Protein AF-A0A9D4QJP9-F1 (afdb_monomer_lite)

Foldseek 3Di:
DDDDDDDDPDDDDDDDDDDDDPDPDDDDDPPDPDDDDPPVPPDPPDPPPDDPVRVVVVVVVVVVVVVVVVVVVVVVVLQVQAAPPPSPDGFDDADPPVRDGHHDPVD

Structure (mmCIF, N/CA/C/O backbone):
data_AF-A0A9D4QJP9-F1
#
_entry.id   AF-A0A9D4QJP9-F1
#
loop_
_atom_site.group_PDB
_atom_site.id
_atom_site.type_symbol
_atom_site.label_atom_id
_atom_site.label_alt_id
_atom_site.label_comp_id
_atom_site.label_asym_id
_atom_site.label_entity_id
_atom_site.label_seq_id
_atom_site.pdbx_PDB_ins_code
_atom_site.Cartn_x
_atom_site.Cartn_y
_atom_site.Cartn_z
_atom_site.occupancy
_atom_site.B_iso_or_equiv
_atom_site.auth_seq_id
_atom_site.auth_comp_id
_atom_site.auth_asym_id
_atom_site.auth_atom_id
_atom_site.pdbx_PDB_model_num
ATOM 1 N N . MET A 1 1 ? -17.434 -1.329 -25.367 1.00 39.31 1 MET A N 1
ATOM 2 C CA . MET A 1 1 ? -18.418 -0.432 -24.724 1.00 39.31 1 MET A CA 1
ATOM 3 C C . MET A 1 1 ? -18.840 -1.068 -23.408 1.00 39.31 1 MET A C 1
ATOM 5 O O . MET A 1 1 ? -19.593 -2.028 -23.434 1.00 39.31 1 MET A O 1
ATOM 9 N N . VAL A 1 2 ? -18.287 -0.616 -22.281 1.00 38.62 2 VAL A N 1
ATOM 10 C CA . VAL A 1 2 ? -18.610 -1.145 -20.944 1.00 38.62 2 VAL A CA 1
ATOM 11 C C . VAL A 1 2 ? -19.447 -0.086 -20.236 1.00 38.62 2 VAL A C 1
ATOM 13 O O . VAL A 1 2 ? -19.015 1.061 -20.145 1.00 38.62 2 VAL A O 1
ATOM 16 N N . LYS A 1 3 ? -20.663 -0.437 -19.808 1.00 38.88 3 LYS A N 1
ATOM 17 C CA . LYS A 1 3 ? -21.517 0.467 -19.026 1.00 38.88 3 LYS A CA 1
ATOM 18 C C . LYS A 1 3 ? -21.070 0.447 -17.555 1.00 38.88 3 LYS A C 1
ATOM 20 O O . LYS A 1 3 ? -20.768 -0.637 -17.055 1.00 38.88 3 LYS A O 1
ATOM 25 N N . PRO A 1 4 ? -21.020 1.602 -16.871 1.00 40.03 4 PRO A N 1
ATOM 26 C CA . PRO A 1 4 ? -20.642 1.670 -15.465 1.00 40.03 4 PRO A CA 1
ATOM 27 C C . PRO A 1 4 ? -21.737 1.111 -14.544 1.00 40.03 4 PRO A C 1
ATOM 29 O O . PRO A 1 4 ? -22.929 1.227 -14.825 1.00 40.03 4 PRO A O 1
ATOM 32 N N . ILE A 1 5 ? -21.291 0.505 -13.444 1.00 42.97 5 ILE A N 1
ATOM 33 C CA . ILE A 1 5 ? -22.105 -0.030 -12.346 1.00 42.97 5 ILE A CA 1
ATOM 34 C C . ILE A 1 5 ? -22.524 1.149 -11.444 1.00 42.97 5 ILE A C 1
ATOM 36 O O . ILE A 1 5 ? -21.666 1.984 -11.143 1.00 42.97 5 ILE A O 1
ATOM 40 N N . PRO A 1 6 ? -23.800 1.261 -11.030 1.00 41.88 6 PRO A N 1
ATOM 41 C CA . PRO A 1 6 ? -24.259 2.366 -10.191 1.00 41.88 6 PRO A CA 1
ATOM 42 C C . PRO A 1 6 ? -23.767 2.243 -8.730 1.00 41.88 6 PRO A C 1
ATOM 44 O O . PRO A 1 6 ? -23.452 1.139 -8.278 1.00 41.88 6 PRO A O 1
ATOM 47 N N . PRO A 1 7 ? -23.678 3.370 -7.995 1.00 39.28 7 PRO A N 1
ATOM 48 C CA . PRO A 1 7 ? -23.197 3.417 -6.614 1.00 39.28 7 PRO A CA 1
ATOM 49 C C . PRO A 1 7 ? -24.171 2.773 -5.613 1.00 39.28 7 PRO A C 1
ATOM 51 O O . PRO A 1 7 ? -25.382 2.752 -5.805 1.00 39.28 7 PRO A O 1
ATOM 54 N N . SER A 1 8 ? -23.604 2.253 -4.526 1.00 50.81 8 SER A N 1
ATOM 55 C CA . SER A 1 8 ? -24.179 1.332 -3.534 1.00 50.81 8 SER A CA 1
ATOM 56 C C . SER A 1 8 ? -25.181 1.924 -2.523 1.00 50.81 8 SER A C 1
ATOM 58 O O . SER A 1 8 ? -25.313 1.378 -1.431 1.00 50.81 8 SER A O 1
ATOM 60 N N . ASP A 1 9 ? -25.897 2.997 -2.863 1.00 41.38 9 ASP A N 1
ATOM 61 C CA . ASP A 1 9 ? -26.716 3.748 -1.891 1.00 41.38 9 ASP A CA 1
ATOM 62 C C . ASP A 1 9 ? -28.233 3.472 -1.957 1.00 41.38 9 ASP A C 1
ATOM 64 O O . ASP A 1 9 ? -29.017 4.159 -1.309 1.00 41.38 9 ASP A O 1
ATOM 68 N N . GLU A 1 10 ? -28.674 2.421 -2.652 1.00 46.97 10 GLU A N 1
ATOM 69 C CA . GLU A 1 10 ? -30.081 1.994 -2.653 1.00 46.97 10 GLU A CA 1
ATOM 70 C C . GLU A 1 10 ? -30.248 0.598 -2.042 1.00 46.97 10 GLU A C 1
ATOM 72 O O . GLU A 1 10 ? -30.422 -0.404 -2.733 1.00 46.97 10 GLU A O 1
ATOM 77 N N . LEU A 1 11 ? -30.227 0.525 -0.710 1.00 40.84 11 LEU A N 1
ATOM 78 C CA . LEU A 1 11 ? -30.895 -0.559 0.008 1.00 40.84 11 LEU A CA 1
ATOM 79 C C . LEU A 1 11 ? -32.161 0.011 0.641 1.00 40.84 11 LEU A C 1
ATOM 81 O O . LEU A 1 11 ? -32.149 0.593 1.724 1.00 40.84 11 LEU A O 1
ATOM 85 N N . LEU A 1 12 ? -33.250 -0.141 -0.112 1.00 34.97 12 LEU A N 1
ATOM 86 C CA . LEU A 1 12 ? -34.621 0.074 0.322 1.00 34.97 12 LEU A CA 1
ATOM 87 C C . LEU A 1 12 ? -34.881 -0.705 1.616 1.00 34.97 12 LEU A C 1
ATOM 89 O O . LEU A 1 12 ? -34.744 -1.928 1.669 1.00 34.97 12 LEU A O 1
ATOM 93 N N . PHE A 1 13 ? -35.272 0.032 2.652 1.00 35.66 13 PHE A N 1
ATOM 94 C CA . PHE A 1 13 ? -35.927 -0.511 3.831 1.00 35.66 13 PHE A CA 1
ATOM 95 C C . PHE A 1 13 ? -37.190 -1.256 3.389 1.00 35.66 13 PHE A C 1
ATOM 97 O O . PHE A 1 13 ? -38.103 -0.647 2.836 1.00 35.66 13 PHE A O 1
ATOM 104 N N . THR A 1 14 ? -37.268 -2.551 3.672 1.00 34.88 14 THR A N 1
ATOM 105 C CA . THR A 1 14 ? -38.556 -3.238 3.789 1.00 34.88 14 THR A CA 1
ATOM 106 C C . THR A 1 14 ? -38.747 -3.607 5.250 1.00 34.88 14 THR A C 1
ATOM 108 O O . THR A 1 14 ? -38.020 -4.442 5.795 1.00 34.88 14 THR A O 1
ATOM 111 N N . GLU A 1 15 ? -39.683 -2.909 5.886 1.00 44.09 15 GLU A N 1
ATOM 112 C CA . GLU A 1 15 ? -40.267 -3.279 7.169 1.00 44.09 15 GLU A CA 1
ATOM 113 C C . GLU A 1 15 ? -41.023 -4.617 7.061 1.00 44.09 15 GLU A C 1
ATOM 115 O O . GLU A 1 15 ? -41.355 -5.070 5.968 1.00 44.09 15 GLU A O 1
ATOM 120 N N . GLU A 1 16 ? -41.317 -5.187 8.234 1.00 39.12 16 GLU A N 1
ATOM 121 C CA . GLU A 1 16 ? -42.157 -6.366 8.498 1.00 39.12 16 GLU A CA 1
ATOM 122 C C . GLU A 1 16 ? -41.478 -7.739 8.350 1.00 39.12 16 GLU A C 1
ATOM 124 O O . GLU A 1 16 ? -41.310 -8.255 7.256 1.00 39.12 16 GLU A O 1
ATOM 129 N N . VAL A 1 17 ? -41.150 -8.379 9.486 1.00 36.03 17 VAL A N 1
ATOM 130 C CA . VAL A 1 17 ? -42.015 -9.425 10.073 1.00 36.03 17 VAL A CA 1
ATOM 131 C C . VAL A 1 17 ? -41.791 -9.475 11.593 1.00 36.03 17 VAL A C 1
ATOM 133 O O . VAL A 1 17 ? -40.698 -9.769 12.079 1.00 36.03 17 VAL A O 1
ATOM 136 N N . VAL A 1 18 ? -42.846 -9.199 12.359 1.00 43.22 18 VAL A N 1
ATOM 137 C CA . VAL A 1 18 ? -42.912 -9.438 13.807 1.00 43.22 18 VAL A CA 1
ATOM 138 C C . VAL A 1 18 ? -43.065 -10.944 14.035 1.00 43.22 18 VAL A C 1
ATOM 140 O O . VAL A 1 18 ? -44.124 -11.510 13.781 1.00 43.22 18 VAL A O 1
ATOM 143 N N . GLY A 1 19 ? -42.006 -11.603 14.507 1.00 32.12 19 GLY A N 1
ATOM 144 C CA . GLY A 1 19 ? -42.023 -13.013 14.904 1.00 32.12 19 GLY A CA 1
ATOM 145 C C . GLY A 1 19 ? -41.849 -13.165 16.413 1.00 32.12 19 GLY A C 1
ATOM 146 O O . GLY A 1 19 ? -40.758 -12.971 16.942 1.00 32.12 19 GLY A O 1
ATOM 147 N N . TYR A 1 20 ? -42.925 -13.517 17.112 1.00 35.66 20 TYR A N 1
ATOM 148 C CA . TYR A 1 20 ? -42.922 -13.894 18.526 1.00 35.66 20 TYR A CA 1
ATOM 149 C C . TYR A 1 20 ? -42.223 -15.257 18.698 1.00 35.66 20 TYR A C 1
ATOM 151 O O . TYR A 1 20 ? -42.681 -16.248 18.134 1.00 35.66 20 TYR A O 1
ATOM 159 N N . ILE A 1 21 ? -41.131 -15.334 19.472 1.00 45.75 21 ILE A N 1
ATOM 160 C CA . ILE A 1 21 ? -40.461 -16.607 19.805 1.00 45.75 21 ILE A CA 1
ATOM 161 C C . ILE A 1 21 ? -40.628 -16.880 21.308 1.00 45.75 21 ILE A C 1
ATOM 163 O O . ILE A 1 21 ? -39.960 -16.232 22.119 1.00 45.75 21 ILE A O 1
ATOM 167 N N . PRO A 1 22 ? -41.486 -17.831 21.718 1.00 38.97 22 PRO A N 1
ATOM 168 C CA . PRO A 1 22 ? -41.531 -18.288 23.094 1.00 38.97 22 PRO A CA 1
ATOM 169 C C . PRO A 1 22 ? -40.411 -19.310 23.342 1.00 38.97 22 PRO A C 1
ATOM 171 O O . PRO A 1 22 ? -40.121 -20.150 22.492 1.00 38.97 22 PRO A O 1
ATOM 174 N N . ASN A 1 23 ? -39.856 -19.275 24.557 1.00 40.47 23 ASN A N 1
ATOM 175 C CA . ASN A 1 23 ? -38.843 -20.177 25.131 1.00 40.47 23 ASN A CA 1
ATOM 176 C C . ASN A 1 23 ? -37.369 -19.820 24.864 1.00 40.47 23 ASN A C 1
ATOM 178 O O . ASN A 1 23 ? -36.710 -20.333 23.963 1.00 40.47 23 ASN A O 1
ATOM 182 N N . LEU A 1 24 ? -36.813 -19.018 25.779 1.00 50.88 24 LEU A N 1
ATOM 183 C CA . LEU A 1 24 ? -35.375 -18.881 26.013 1.00 50.88 24 LEU A CA 1
ATOM 184 C C . LEU A 1 24 ? -34.784 -20.212 26.514 1.00 50.88 24 LEU A C 1
ATOM 186 O O . LEU A 1 24 ? -34.631 -20.435 27.716 1.00 50.88 24 LEU A O 1
ATOM 190 N N . GLN A 1 25 ? -34.400 -21.093 25.595 1.00 45.50 25 GLN A N 1
ATOM 191 C CA . GLN A 1 25 ? -33.353 -22.070 25.879 1.00 45.50 25 GLN A CA 1
ATOM 192 C C . GLN A 1 25 ? -31.999 -21.377 25.705 1.00 45.50 25 GLN A C 1
ATOM 194 O O . GLN A 1 25 ? -31.746 -20.712 24.704 1.00 45.50 25 GLN A O 1
ATOM 199 N N . ARG A 1 26 ? -31.158 -21.486 26.740 1.00 46.72 26 ARG A N 1
ATOM 200 C CA . ARG A 1 26 ? -29.841 -20.838 26.864 1.00 46.72 26 ARG A CA 1
ATOM 201 C C . ARG A 1 26 ? -29.065 -20.895 25.535 1.00 46.72 26 ARG A C 1
ATOM 203 O O . ARG A 1 26 ? -28.991 -21.978 24.951 1.00 46.72 26 ARG A O 1
ATOM 210 N N . PRO A 1 27 ? -28.441 -19.796 25.075 1.00 39.16 27 PRO A N 1
ATOM 211 C CA . PRO A 1 27 ? -27.684 -19.823 23.832 1.00 39.16 27 PRO A CA 1
ATOM 212 C C . PRO A 1 27 ? -26.520 -20.813 23.958 1.00 39.16 27 PRO A C 1
ATOM 214 O O . PRO A 1 27 ? -25.644 -20.662 24.813 1.00 39.16 27 PRO A O 1
ATOM 217 N N . ARG A 1 28 ? -26.508 -21.845 23.105 1.00 43.47 28 ARG A N 1
ATOM 218 C CA . ARG A 1 28 ? -25.300 -22.645 22.881 1.00 43.47 28 ARG A CA 1
ATOM 219 C C . ARG A 1 28 ? -24.289 -21.732 22.199 1.00 43.47 28 ARG A C 1
ATOM 221 O O . ARG A 1 28 ? -24.585 -21.158 21.155 1.00 43.47 28 ARG A O 1
ATOM 228 N N . MET A 1 29 ? -23.122 -21.571 22.818 1.00 34.28 29 MET A N 1
ATOM 229 C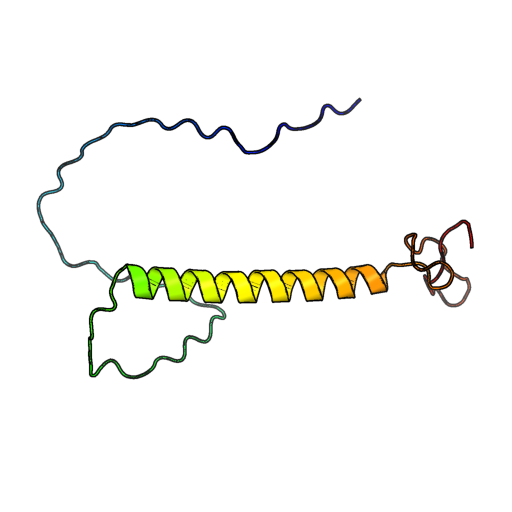 CA . MET A 1 29 ? -22.065 -20.721 22.279 1.00 34.28 29 MET A CA 1
ATOM 230 C C . MET A 1 29 ? -21.659 -21.183 20.873 1.00 34.28 29 MET A C 1
ATOM 232 O O . MET A 1 29 ? -21.472 -22.389 20.670 1.00 34.28 29 MET A O 1
ATOM 236 N N . PRO A 1 30 ? -21.475 -20.262 19.912 1.00 39.47 30 PRO A N 1
ATOM 237 C CA . PRO A 1 30 ? -20.848 -20.601 18.647 1.00 39.47 30 PRO A CA 1
ATOM 238 C C . PRO A 1 30 ? -19.425 -21.094 18.921 1.00 39.47 30 PRO A C 1
ATOM 240 O O . PRO A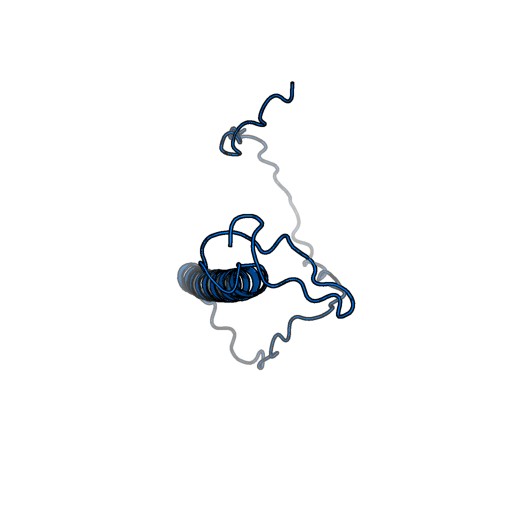 1 30 ? -18.621 -20.385 19.528 1.00 39.47 30 PRO A O 1
ATOM 243 N N . ARG A 1 31 ? -19.095 -22.307 18.465 1.00 39.22 31 ARG A N 1
ATOM 244 C CA . ARG A 1 31 ? -17.699 -22.746 18.358 1.00 39.22 31 ARG A CA 1
ATOM 245 C C . ARG A 1 31 ? -17.068 -21.976 17.202 1.00 39.22 31 ARG A C 1
ATOM 247 O O . ARG A 1 31 ? -17.091 -22.433 16.065 1.00 39.22 31 ARG A O 1
ATOM 254 N N . TYR A 1 32 ? -16.570 -20.778 17.486 1.00 41.22 32 TYR A N 1
ATOM 255 C CA . TYR A 1 32 ? -15.806 -20.009 16.517 1.00 41.22 32 TYR A CA 1
ATOM 256 C C . TYR A 1 32 ? -14.400 -20.607 16.414 1.00 41.22 32 TYR A C 1
ATOM 258 O O . TYR A 1 32 ? -13.610 -20.537 17.356 1.00 41.22 32 TYR A O 1
ATOM 266 N N . VAL A 1 33 ? -14.114 -21.243 15.278 1.00 42.41 33 VAL A N 1
ATOM 267 C CA . VAL A 1 33 ? -12.776 -21.723 14.929 1.00 42.41 33 VAL A CA 1
ATOM 268 C C . VAL A 1 33 ? -11.980 -20.495 14.489 1.00 42.41 33 VAL A C 1
ATOM 270 O O . VAL A 1 33 ? -12.202 -19.936 13.420 1.00 42.41 33 VAL A O 1
ATOM 273 N N . SER A 1 34 ? -11.127 -20.027 15.394 1.00 41.91 34 SER A N 1
ATOM 274 C CA . SER A 1 34 ? -10.256 -18.865 15.235 1.00 41.91 34 SER A CA 1
ATOM 275 C C . SER A 1 34 ? -9.101 -19.163 14.285 1.00 41.91 34 SER A C 1
ATOM 277 O O . SER A 1 34 ? -8.435 -20.188 14.423 1.00 41.91 34 SER A O 1
ATOM 279 N N . SER A 1 35 ? -8.751 -18.195 13.444 1.00 45.47 35 SER A N 1
ATOM 280 C CA . SER A 1 35 ? -7.336 -17.920 13.225 1.00 45.47 35 SER A CA 1
ATOM 281 C C . SER A 1 35 ? -7.108 -16.413 13.143 1.00 45.47 35 SER A C 1
ATOM 283 O O . SER A 1 35 ? -7.407 -15.784 12.134 1.00 45.47 35 SER A O 1
ATOM 285 N N . GLN A 1 36 ? -6.532 -15.892 14.233 1.00 47.25 36 GLN A N 1
ATOM 286 C CA . GLN A 1 36 ? -5.778 -14.634 14.349 1.00 47.25 36 GLN A CA 1
ATOM 287 C C . GLN A 1 36 ? -6.576 -13.359 14.664 1.00 47.25 36 GLN A C 1
ATOM 289 O O . GLN A 1 36 ? -6.520 -12.358 13.957 1.00 47.25 36 GLN A O 1
ATOM 294 N N . ILE A 1 37 ? -7.205 -13.343 15.840 1.00 47.41 37 ILE A N 1
ATOM 295 C CA . ILE A 1 37 ? -7.321 -12.110 16.629 1.00 47.41 37 ILE A CA 1
ATOM 296 C C . ILE A 1 37 ? -6.744 -12.419 18.015 1.00 47.41 37 ILE A C 1
ATOM 298 O O . ILE A 1 37 ? -7.310 -13.268 18.707 1.00 47.41 37 ILE A O 1
ATOM 302 N N . PRO A 1 38 ? -5.650 -11.770 18.455 1.00 38.56 38 PRO A N 1
ATOM 303 C CA . PRO A 1 38 ? -5.238 -11.846 19.845 1.00 38.56 38 PRO A CA 1
ATOM 304 C C . PRO A 1 38 ? -6.215 -10.980 20.643 1.00 38.56 38 PRO A C 1
ATOM 306 O O . PRO A 1 38 ? -6.058 -9.768 20.771 1.00 38.56 38 PRO A O 1
ATOM 309 N N . VAL A 1 39 ? -7.300 -11.593 21.108 1.00 50.62 39 VAL A N 1
ATOM 310 C CA . VAL A 1 39 ? -8.060 -11.042 22.225 1.00 50.62 39 VAL A CA 1
ATOM 311 C C . VAL A 1 39 ? -7.305 -11.452 23.478 1.00 50.62 39 VAL A C 1
ATOM 313 O O . VAL A 1 39 ? -7.364 -12.608 23.888 1.00 50.62 39 VAL A O 1
ATOM 316 N N . GLU A 1 40 ? -6.538 -10.525 24.052 1.00 45.47 40 GLU A N 1
ATOM 317 C CA . GLU A 1 40 ? -6.038 -10.704 25.411 1.00 45.47 40 GLU A CA 1
ATOM 318 C C . GLU A 1 40 ? -7.246 -10.925 26.321 1.00 45.47 40 GLU A C 1
ATOM 320 O O . GLU A 1 40 ? -8.083 -10.046 26.542 1.00 45.47 40 GLU A O 1
ATOM 325 N N . PHE A 1 41 ? -7.384 -12.176 26.744 1.00 45.12 41 PHE A N 1
ATOM 326 C CA . PHE A 1 41 ? -8.513 -12.690 27.492 1.00 45.12 41 PHE A CA 1
ATOM 327 C C . PHE A 1 41 ? -8.303 -12.317 28.960 1.00 45.12 41 PHE A C 1
ATOM 329 O O . PHE A 1 41 ? -7.822 -13.116 29.760 1.00 45.12 41 PHE A O 1
ATOM 336 N N . HIS A 1 42 ? -8.582 -11.060 29.299 1.00 48.66 42 HIS A N 1
ATOM 337 C CA . HIS A 1 42 ? -8.428 -10.570 30.663 1.00 48.66 42 HIS A CA 1
ATOM 338 C C . HIS A 1 42 ? -9.659 -10.930 31.513 1.00 48.66 42 HIS A C 1
ATOM 340 O O . HIS A 1 42 ? -10.757 -10.428 31.291 1.00 48.66 42 HIS A O 1
ATOM 346 N N . ASP A 1 43 ? -9.428 -11.850 32.451 1.00 48.56 43 ASP A N 1
ATOM 347 C CA . ASP A 1 43 ? -10.082 -12.081 33.747 1.00 48.56 43 ASP A CA 1
ATOM 348 C C . ASP A 1 43 ? -11.565 -11.656 33.911 1.00 48.56 43 ASP A C 1
ATOM 350 O O . ASP A 1 43 ? -11.902 -10.495 34.139 1.00 48.56 43 ASP A O 1
ATOM 354 N N . TYR A 1 44 ? -12.478 -12.635 33.883 1.00 49.47 44 TYR A N 1
ATOM 355 C CA . TYR A 1 44 ? -13.937 -12.456 34.001 1.00 49.47 44 TYR A CA 1
ATOM 356 C C . TYR A 1 44 ? -14.443 -12.077 35.411 1.00 49.47 44 TYR A C 1
ATOM 358 O O . TYR A 1 44 ? -15.656 -12.033 35.639 1.00 49.47 44 TYR A O 1
ATOM 366 N N . ARG A 1 45 ? -13.572 -11.787 36.386 1.00 52.09 45 ARG A N 1
ATOM 367 C CA . ARG A 1 45 ? -13.992 -11.439 37.757 1.00 52.09 45 ARG A CA 1
ATOM 368 C C . ARG A 1 45 ? -14.235 -9.940 37.977 1.00 52.09 45 ARG A C 1
ATOM 370 O O . ARG A 1 45 ? -13.700 -9.377 38.920 1.00 52.09 45 ARG A O 1
ATOM 377 N N . ARG A 1 46 ? -15.092 -9.322 37.150 1.00 51.53 46 ARG A N 1
ATOM 378 C CA . ARG A 1 46 ? -16.016 -8.208 37.492 1.00 51.53 46 ARG A CA 1
ATOM 379 C C . ARG A 1 46 ? -16.845 -7.865 36.248 1.00 51.53 46 ARG A C 1
ATOM 381 O O . ARG A 1 46 ? -16.359 -7.208 35.335 1.00 51.53 46 ARG A O 1
ATOM 388 N N . CYS A 1 47 ? -18.093 -8.324 36.176 1.00 51.06 47 CYS A N 1
ATOM 389 C CA . CYS A 1 47 ? -18.979 -7.970 35.064 1.00 51.06 47 CYS A CA 1
ATOM 390 C C . CYS A 1 47 ? -19.641 -6.613 35.346 1.00 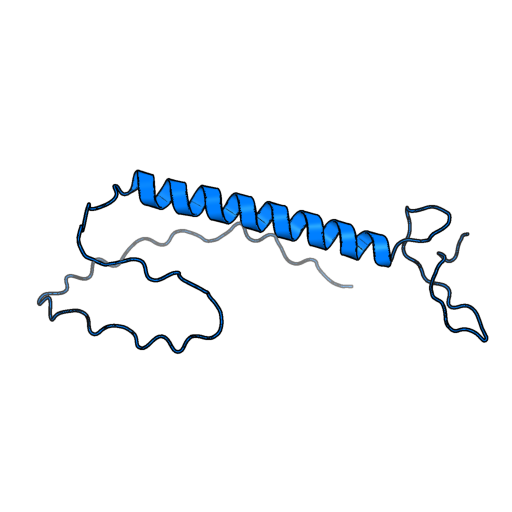51.06 47 CYS A C 1
ATOM 392 O O . CYS A 1 47 ? -20.791 -6.550 35.777 1.00 51.06 47 CYS A O 1
ATOM 394 N N . GLU A 1 48 ? -18.909 -5.518 35.139 1.00 65.75 48 GLU A N 1
ATOM 395 C CA . GLU A 1 48 ? -19.553 -4.223 34.917 1.00 65.75 48 GLU A CA 1
ATOM 396 C C . GLU A 1 48 ? -20.175 -4.268 33.519 1.00 65.75 48 GLU A C 1
ATOM 398 O O . GLU A 1 48 ? -19.473 -4.407 32.513 1.00 65.75 48 GLU A O 1
ATOM 403 N N . ARG A 1 49 ? -21.514 -4.234 33.444 1.00 75.25 49 ARG A N 1
ATOM 404 C CA . ARG A 1 49 ? -22.204 -4.090 32.159 1.00 75.25 49 ARG A CA 1
ATOM 405 C C . ARG A 1 49 ? -21.822 -2.730 31.601 1.00 75.25 49 ARG A C 1
ATOM 407 O O . ARG A 1 49 ? -22.387 -1.723 32.017 1.00 75.25 49 ARG A O 1
ATOM 414 N N . LYS A 1 50 ? -20.880 -2.725 30.661 1.00 81.88 50 LYS A N 1
ATOM 415 C CA . LYS A 1 50 ? -20.584 -1.530 29.883 1.00 81.88 50 LYS A CA 1
ATOM 416 C C . LYS A 1 50 ? -21.865 -1.032 29.239 1.00 81.88 50 LYS A C 1
ATOM 418 O O . LYS A 1 50 ? -22.663 -1.835 28.737 1.00 81.88 50 LYS A O 1
ATOM 423 N N . SER A 1 51 ? -22.077 0.274 29.281 1.00 89.75 51 SER A N 1
ATOM 424 C CA . SER A 1 51 ? -23.246 0.858 28.638 1.00 89.75 51 SER A CA 1
ATOM 425 C C . SER A 1 51 ? -23.171 0.618 27.128 1.00 89.75 51 SER A C 1
ATOM 427 O O . SER A 1 51 ? -22.100 0.389 26.552 1.00 89.75 51 SER A O 1
ATOM 429 N N . ARG A 1 52 ? -24.322 0.676 26.453 1.00 89.81 52 ARG A N 1
ATOM 430 C CA . ARG A 1 52 ? -24.361 0.629 24.987 1.00 89.81 52 ARG A CA 1
ATOM 431 C C . ARG A 1 52 ? -23.426 1.685 24.384 1.00 89.81 52 ARG A C 1
ATOM 433 O O . ARG A 1 52 ? -22.719 1.387 23.426 1.00 89.81 52 ARG A O 1
ATOM 440 N N . ASP A 1 53 ? -23.384 2.874 24.976 1.00 93.12 53 ASP A N 1
ATOM 441 C CA . ASP A 1 53 ? -22.577 3.994 24.493 1.00 93.12 53 ASP A CA 1
ATOM 442 C C . ASP A 1 53 ? -21.076 3.727 24.626 1.00 93.12 53 ASP A C 1
ATOM 444 O O . ASP A 1 53 ? -20.317 4.020 23.704 1.00 93.12 53 ASP A O 1
ATOM 448 N N . GLU A 1 54 ? -20.639 3.086 25.713 1.00 92.00 54 GLU A N 1
ATOM 449 C CA . GLU A 1 54 ? -19.238 2.686 25.897 1.00 92.00 54 GLU A CA 1
ATOM 450 C C . GLU A 1 54 ? -18.795 1.643 24.867 1.00 92.00 54 GLU A C 1
ATOM 452 O O . GLU A 1 54 ? -17.689 1.721 24.324 1.00 92.00 54 GLU A O 1
ATOM 457 N N . ILE A 1 55 ?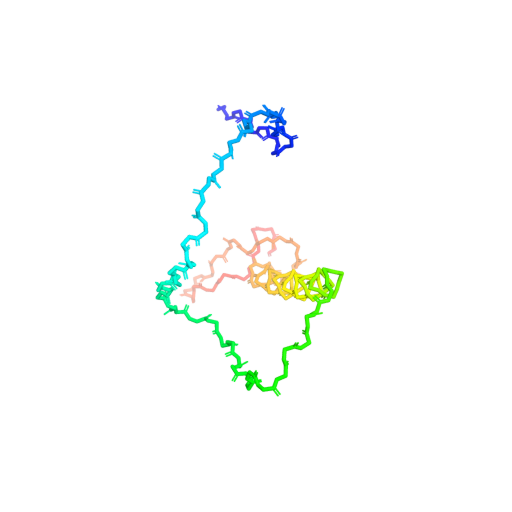 -19.662 0.673 24.565 1.00 91.12 55 ILE A N 1
ATOM 458 C CA . ILE A 1 55 ? -19.390 -0.353 23.551 1.00 91.12 55 ILE A CA 1
ATOM 459 C C . ILE A 1 55 ? -19.283 0.293 22.165 1.00 91.12 55 ILE A C 1
ATOM 461 O O . ILE A 1 55 ? -18.348 0.004 21.411 1.00 91.1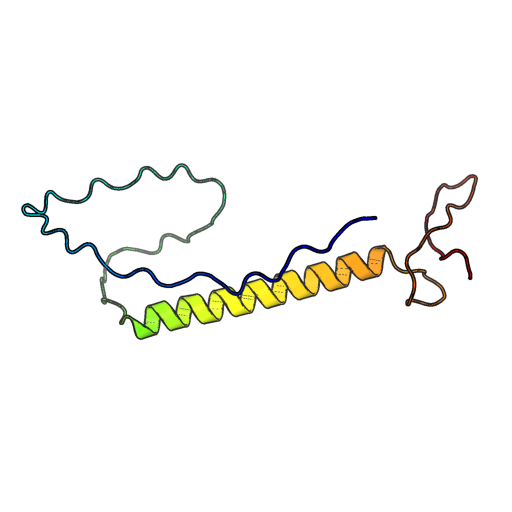2 55 ILE A O 1
ATOM 465 N N . LEU A 1 56 ? -20.211 1.194 21.837 1.00 93.50 56 LEU A N 1
ATOM 466 C CA . LEU A 1 56 ? -20.202 1.922 20.570 1.00 93.50 56 LEU A CA 1
ATOM 467 C C . LEU A 1 56 ? -18.967 2.818 20.440 1.00 93.50 56 LEU A C 1
ATOM 469 O O . LEU A 1 56 ? -18.354 2.864 19.371 1.00 93.50 56 LEU A O 1
ATOM 473 N N . LEU A 1 57 ? -18.562 3.482 21.523 1.00 93.19 57 LEU A N 1
ATOM 474 C CA . LEU A 1 57 ? -17.359 4.305 21.551 1.00 93.19 57 LEU A CA 1
ATOM 475 C C . LEU A 1 57 ? -16.101 3.463 21.310 1.00 93.19 57 LEU A C 1
ATOM 477 O O . LEU A 1 57 ? -15.269 3.833 20.482 1.00 93.19 57 LEU A O 1
ATOM 481 N N . TYR A 1 58 ? -15.980 2.307 21.969 1.00 90.19 58 TYR A N 1
ATOM 482 C CA . TYR A 1 58 ? -14.871 1.380 21.735 1.00 90.19 58 TYR A CA 1
ATOM 483 C C . TYR A 1 58 ? -14.789 0.953 20.265 1.00 90.19 58 TYR A C 1
ATOM 485 O O . TYR A 1 58 ? -13.716 1.015 19.658 1.00 90.19 58 TYR A O 1
ATOM 493 N N . PHE A 1 59 ? -15.919 0.551 19.678 1.00 94.50 59 PHE A N 1
ATOM 494 C CA . PHE A 1 59 ? -15.964 0.117 18.284 1.00 94.50 59 PHE A CA 1
ATOM 495 C C . PHE A 1 59 ? -15.585 1.250 17.325 1.00 94.50 59 PHE A C 1
ATOM 497 O O . PHE A 1 59 ? -14.781 1.040 16.416 1.00 94.50 59 PHE A O 1
ATOM 504 N N . ARG A 1 60 ? -16.080 2.470 17.571 1.00 95.12 60 ARG A N 1
ATOM 505 C CA . ARG A 1 60 ? -15.722 3.663 16.794 1.00 95.12 60 ARG A CA 1
ATOM 506 C C . ARG A 1 60 ? -14.218 3.929 16.839 1.00 95.12 60 ARG A C 1
ATOM 508 O O . ARG A 1 60 ? -13.583 3.975 15.790 1.00 95.12 60 ARG A O 1
ATOM 515 N N . ILE A 1 61 ? -13.636 4.016 18.037 1.00 95.44 61 ILE A N 1
ATOM 516 C CA . ILE A 1 61 ? -12.199 4.279 18.220 1.00 95.44 61 ILE A CA 1
ATOM 517 C C . ILE A 1 61 ? -11.359 3.201 17.526 1.00 95.44 61 ILE A C 1
ATOM 519 O O . ILE A 1 61 ? -10.361 3.509 16.869 1.00 95.44 61 ILE A O 1
ATOM 523 N N . ARG A 1 62 ? -11.750 1.928 17.658 1.00 95.56 62 ARG A N 1
ATOM 524 C CA . ARG A 1 62 ? -11.069 0.812 16.996 1.00 95.56 62 ARG A CA 1
ATOM 525 C C . ARG A 1 62 ? -11.128 0.946 15.476 1.00 95.56 62 ARG A C 1
ATOM 527 O O . ARG A 1 62 ? -10.092 0.832 14.824 1.00 95.56 62 ARG A O 1
ATOM 534 N N . ASN A 1 63 ? -12.299 1.228 14.915 1.00 96.19 63 ASN A N 1
ATOM 535 C CA . ASN A 1 63 ? -12.460 1.377 13.471 1.00 96.19 63 ASN A CA 1
ATOM 536 C C . ASN A 1 63 ? -11.682 2.572 12.927 1.00 96.19 63 ASN A C 1
ATOM 538 O O . ASN A 1 63 ? -10.988 2.433 11.928 1.00 96.19 63 ASN A O 1
ATOM 542 N N . GLU A 1 64 ? -11.710 3.714 13.610 1.00 97.62 64 GLU A N 1
ATOM 543 C CA . GLU A 1 64 ? -10.926 4.889 13.222 1.00 97.62 64 GLU A CA 1
ATOM 544 C C . GLU A 1 64 ? -9.419 4.609 13.229 1.00 97.62 64 GLU A C 1
ATOM 546 O O . GLU A 1 64 ? -8.673 5.121 12.393 1.00 97.62 64 GLU A O 1
ATOM 551 N N . ARG A 1 65 ? -8.926 3.799 14.175 1.00 97.44 65 ARG A N 1
ATOM 552 C CA . ARG A 1 65 ? -7.527 3.342 14.156 1.00 97.44 65 ARG A CA 1
ATOM 553 C C . ARG A 1 65 ? -7.260 2.437 12.957 1.00 97.44 65 ARG A C 1
ATOM 555 O O . ARG A 1 65 ? -6.282 2.662 12.252 1.00 97.44 65 ARG A O 1
ATOM 562 N N . ASN A 1 66 ? -8.135 1.470 12.695 1.00 96.56 66 ASN A N 1
ATOM 563 C CA . ASN A 1 66 ? -7.980 0.545 11.573 1.00 96.56 66 ASN A CA 1
ATOM 564 C C . ASN A 1 66 ? -7.979 1.274 10.224 1.00 96.56 66 ASN A C 1
ATOM 566 O O . ASN A 1 66 ? -7.077 1.055 9.422 1.00 96.56 66 ASN A O 1
ATOM 570 N N . VAL A 1 67 ? -8.925 2.191 10.002 1.00 98.00 67 VAL A N 1
ATOM 571 C CA . VAL A 1 67 ? -8.999 3.006 8.780 1.00 98.00 67 VAL A CA 1
ATOM 572 C C . VAL A 1 67 ? -7.714 3.806 8.592 1.00 98.00 67 VAL A C 1
ATOM 574 O O . VAL A 1 67 ? -7.130 3.772 7.513 1.00 98.00 67 VAL A O 1
ATOM 577 N N . ARG A 1 68 ? -7.218 4.462 9.649 1.00 97.75 68 ARG A N 1
ATOM 578 C CA . ARG A 1 68 ? -5.948 5.200 9.584 1.00 97.75 68 ARG A CA 1
ATOM 579 C C . ARG A 1 68 ? -4.766 4.299 9.239 1.00 97.75 68 ARG A C 1
ATOM 581 O O . ARG A 1 68 ? -3.930 4.691 8.432 1.00 97.75 68 ARG A O 1
ATOM 588 N N . ASN A 1 69 ? -4.689 3.108 9.825 1.00 97.88 69 ASN A N 1
ATOM 589 C CA . ASN A 1 69 ? -3.609 2.163 9.540 1.00 97.88 69 ASN A CA 1
ATOM 590 C C . ASN A 1 69 ? -3.641 1.706 8.075 1.00 97.88 69 ASN A C 1
ATOM 592 O O . ASN A 1 69 ? -2.624 1.796 7.393 1.00 97.88 69 ASN A O 1
ATOM 596 N N . ILE A 1 70 ? -4.819 1.332 7.570 1.00 98.00 70 ILE A N 1
ATOM 597 C CA . ILE A 1 70 ? -5.015 0.924 6.172 1.00 98.00 70 ILE A CA 1
ATOM 598 C C . ILE A 1 70 ? -4.677 2.070 5.214 1.00 98.00 70 ILE A C 1
ATOM 600 O O . ILE A 1 70 ? -4.041 1.860 4.185 1.00 98.00 70 ILE A O 1
ATOM 604 N N . GLN A 1 71 ? -5.074 3.301 5.539 1.00 98.06 71 GLN A N 1
ATOM 605 C CA . GLN A 1 71 ? -4.745 4.471 4.725 1.00 98.06 71 GLN A CA 1
ATOM 606 C C . GLN A 1 71 ? -3.233 4.714 4.647 1.00 98.06 71 GLN A C 1
ATOM 608 O O . GLN A 1 71 ? -2.728 5.025 3.570 1.00 98.06 71 GLN A O 1
ATOM 613 N N . ARG A 1 72 ? -2.498 4.537 5.752 1.00 97.69 72 ARG A N 1
ATOM 614 C CA . ARG A 1 72 ? -1.030 4.657 5.761 1.00 97.69 72 ARG A CA 1
ATOM 615 C C . ARG A 1 72 ? -0.364 3.578 4.919 1.00 97.69 72 ARG A C 1
ATOM 617 O O . ARG A 1 72 ? 0.520 3.891 4.127 1.00 97.69 72 ARG A O 1
ATOM 624 N N . GLU A 1 73 ? -0.799 2.332 5.071 1.00 97.31 73 GLU A N 1
ATOM 625 C CA . GLU A 1 73 ? -0.259 1.211 4.303 1.00 97.31 73 GLU A CA 1
ATOM 626 C C . GLU A 1 73 ? -0.517 1.396 2.805 1.00 97.31 73 GLU A C 1
ATOM 628 O O . GLU A 1 73 ? 0.416 1.346 2.008 1.00 97.31 73 GLU A O 1
ATOM 633 N N . ASN A 1 74 ? -1.747 1.748 2.421 1.00 97.31 74 ASN A N 1
ATOM 634 C CA . ASN A 1 74 ? -2.082 2.063 1.033 1.00 97.31 74 ASN A CA 1
ATOM 635 C C . ASN A 1 74 ? -1.244 3.215 0.471 1.00 97.31 74 ASN A C 1
ATOM 637 O O . ASN A 1 74 ? -0.822 3.159 -0.683 1.00 97.31 74 ASN A O 1
ATOM 641 N N . ALA A 1 75 ? -0.993 4.263 1.260 1.00 96.19 75 ALA A N 1
ATOM 642 C CA . ALA A 1 75 ? -0.135 5.361 0.831 1.00 96.19 75 ALA A CA 1
ATOM 643 C C . ALA A 1 75 ? 1.309 4.888 0.589 1.00 96.19 75 ALA A C 1
ATOM 645 O O . ALA A 1 75 ? 1.902 5.236 -0.431 1.00 96.19 75 ALA A O 1
ATOM 646 N N . SER A 1 76 ? 1.850 4.050 1.478 1.00 96.31 76 SER A N 1
ATOM 647 C CA . SER A 1 76 ? 3.189 3.472 1.328 1.00 96.31 76 SER A CA 1
ATOM 648 C C . SER A 1 76 ? 3.286 2.561 0.101 1.00 96.31 76 SER A C 1
ATOM 650 O O . SER A 1 76 ? 4.191 2.730 -0.713 1.00 96.31 76 SER A O 1
ATOM 652 N N . LEU A 1 77 ? 2.316 1.665 -0.102 1.00 96.00 77 LEU A N 1
ATOM 653 C CA . LEU A 1 77 ? 2.273 0.779 -1.268 1.00 96.00 77 LEU A CA 1
ATOM 654 C C . LEU A 1 77 ? 2.184 1.566 -2.580 1.00 96.00 77 LEU A C 1
ATOM 656 O O . LEU A 1 77 ? 2.890 1.255 -3.538 1.00 96.00 77 LEU A O 1
ATOM 660 N N . ARG A 1 78 ? 1.387 2.641 -2.615 1.00 94.50 78 ARG A N 1
ATOM 661 C CA . ARG A 1 78 ? 1.321 3.536 -3.780 1.00 94.50 78 ARG A CA 1
ATOM 662 C C . ARG A 1 78 ? 2.678 4.170 -4.085 1.00 94.50 78 ARG A C 1
ATOM 664 O O . ARG A 1 78 ? 3.062 4.233 -5.244 1.00 94.50 78 ARG A O 1
ATOM 671 N N . GLN A 1 79 ? 3.451 4.571 -3.077 1.00 93.50 79 GLN A N 1
ATOM 672 C CA . GLN A 1 79 ? 4.795 5.124 -3.291 1.00 93.50 79 GLN A CA 1
ATOM 673 C C . GLN A 1 79 ? 5.803 4.118 -3.865 1.00 93.50 79 GLN A C 1
ATOM 675 O O . GLN A 1 79 ? 6.821 4.536 -4.424 1.00 93.50 79 GLN A O 1
ATOM 680 N N . LEU A 1 80 ? 5.563 2.809 -3.735 1.00 94.06 80 LEU A N 1
ATOM 681 C CA . LEU A 1 80 ? 6.434 1.785 -4.318 1.00 94.06 80 LEU A CA 1
ATOM 682 C C . LEU A 1 80 ? 6.299 1.707 -5.839 1.00 94.06 80 LEU A C 1
ATOM 684 O O . LEU A 1 80 ? 7.287 1.426 -6.512 1.00 94.06 80 LEU A O 1
ATOM 688 N N . VAL A 1 81 ? 5.108 1.999 -6.367 1.00 94.62 81 VAL A N 1
ATOM 689 C CA . VAL A 1 81 ? 4.806 1.908 -7.803 1.00 94.62 81 VAL A CA 1
ATOM 690 C C . VAL A 1 81 ? 4.963 3.233 -8.546 1.00 94.62 81 VAL A C 1
ATOM 692 O O . VAL A 1 81 ? 4.873 3.245 -9.766 1.00 94.62 81 VAL A O 1
ATOM 695 N N . LEU A 1 82 ? 5.208 4.351 -7.856 1.00 96.88 82 LEU A N 1
ATOM 696 C CA . LEU A 1 82 ? 5.408 5.652 -8.501 1.00 96.88 82 LEU A CA 1
ATOM 697 C C . LEU A 1 82 ? 6.791 5.778 -9.155 1.00 96.88 82 LEU A C 1
ATOM 699 O O . LEU A 1 82 ? 7.800 5.299 -8.633 1.00 96.88 82 LEU A O 1
ATOM 703 N N . CYS A 1 83 ? 6.823 6.501 -10.274 1.00 97.56 83 CYS A N 1
ATOM 704 C CA . CYS A 1 83 ? 8.028 6.895 -10.992 1.00 97.56 83 CYS A CA 1
ATOM 705 C C . CYS A 1 83 ? 8.962 7.675 -10.068 1.00 97.56 83 CYS A C 1
ATOM 707 O O . CYS A 1 83 ? 8.568 8.691 -9.493 1.00 97.56 83 CYS A O 1
ATOM 709 N N . ARG A 1 84 ? 10.221 7.245 -9.978 1.00 95.88 84 ARG A N 1
ATOM 710 C CA . ARG A 1 84 ? 11.230 7.849 -9.093 1.00 95.88 84 ARG A CA 1
ATOM 711 C C . ARG A 1 84 ? 11.730 9.220 -9.545 1.00 95.88 84 ARG A C 1
ATOM 713 O O . ARG A 1 84 ? 12.416 9.878 -8.774 1.00 95.88 84 ARG A O 1
ATOM 720 N N . ILE A 1 85 ? 11.362 9.657 -10.750 1.00 96.81 85 ILE A N 1
ATOM 721 C CA . ILE A 1 85 ? 11.721 10.975 -11.287 1.00 96.81 85 ILE A CA 1
ATOM 722 C C . ILE A 1 85 ? 10.621 11.994 -10.979 1.00 96.81 85 ILE A C 1
ATOM 724 O O . ILE A 1 85 ? 10.862 12.976 -10.286 1.00 96.81 85 ILE A O 1
ATOM 728 N N . CYS A 1 86 ? 9.399 11.766 -11.472 1.00 97.12 86 CYS A N 1
ATOM 729 C CA . CYS A 1 86 ? 8.311 12.742 -11.329 1.00 97.12 86 CYS A CA 1
ATOM 730 C C . CYS A 1 86 ? 7.426 12.540 -10.091 1.00 97.12 86 CYS A C 1
ATOM 732 O O . CYS A 1 86 ? 6.625 13.420 -9.792 1.00 97.12 86 CYS A O 1
ATOM 734 N N . LEU A 1 87 ? 7.507 11.386 -9.412 1.00 96.31 87 LEU A N 1
ATOM 735 C CA . LEU A 1 87 ? 6.696 11.017 -8.236 1.00 96.31 87 LEU A CA 1
ATOM 736 C C . LEU A 1 87 ? 5.176 11.204 -8.412 1.00 96.31 87 LEU A C 1
ATOM 738 O O . LEU A 1 87 ? 4.438 11.329 -7.439 1.00 96.31 87 LEU A O 1
ATOM 742 N N . SER A 1 88 ? 4.702 11.222 -9.658 1.00 95.69 88 SER A N 1
ATOM 743 C CA . SER A 1 88 ? 3.315 11.548 -10.004 1.00 95.69 88 SER A CA 1
ATOM 744 C C . SER A 1 88 ? 2.631 10.411 -10.760 1.00 95.69 88 SER A C 1
ATOM 746 O O . SER A 1 88 ? 1.499 10.051 -10.449 1.00 95.69 88 SER A O 1
ATOM 748 N N . ARG A 1 89 ? 3.333 9.809 -11.724 1.00 97.06 89 ARG A N 1
ATOM 749 C CA . ARG A 1 89 ? 2.836 8.701 -12.552 1.00 97.06 89 ARG A CA 1
ATOM 750 C C . ARG A 1 89 ? 3.386 7.368 -12.068 1.00 97.06 89 ARG A C 1
ATOM 752 O O . ARG A 1 89 ? 4.441 7.328 -11.443 1.00 97.06 89 ARG A O 1
ATOM 759 N N . GLU A 1 90 ? 2.705 6.283 -12.406 1.00 97.25 90 GLU A N 1
ATOM 760 C CA . GLU A 1 90 ? 3.186 4.924 -12.147 1.00 97.25 90 GLU A CA 1
ATOM 761 C C . GLU A 1 90 ? 4.414 4.586 -13.003 1.00 97.25 90 GLU A C 1
ATOM 763 O O . GLU A 1 90 ? 4.535 5.011 -14.157 1.00 97.25 90 GLU A O 1
ATOM 768 N N . SER A 1 91 ? 5.319 3.801 -12.431 1.00 97.38 91 SER A N 1
ATOM 769 C CA . SER A 1 91 ? 6.454 3.204 -13.121 1.00 97.38 91 SER A CA 1
ATOM 770 C C . SER A 1 91 ? 5.959 2.160 -14.119 1.00 97.38 91 SER A C 1
ATOM 772 O O . SER A 1 91 ? 5.194 1.266 -13.763 1.00 97.38 91 SER A O 1
ATOM 774 N N . ARG A 1 92 ? 6.392 2.277 -15.376 1.00 97.31 92 ARG A N 1
ATOM 775 C CA . ARG A 1 92 ? 5.945 1.433 -16.501 1.00 97.31 92 ARG A CA 1
ATOM 776 C C . ARG A 1 92 ? 7.080 0.907 -17.376 1.00 97.31 92 ARG A C 1
ATOM 778 O O . ARG A 1 92 ? 6.842 0.033 -18.201 1.00 97.31 92 ARG A O 1
ATOM 785 N N . VAL A 1 93 ? 8.302 1.406 -17.192 1.00 96.00 93 VAL A N 1
ATOM 786 C CA . VAL A 1 93 ? 9.466 1.012 -17.995 1.00 96.00 93 VAL A CA 1
ATOM 787 C C . VAL A 1 93 ? 10.376 0.084 -17.200 1.00 96.00 93 VAL A C 1
ATOM 789 O O . VAL A 1 93 ? 10.819 0.425 -16.101 1.00 96.00 93 VAL A O 1
ATOM 792 N N . VAL A 1 94 ? 10.678 -1.076 -17.783 1.00 96.75 94 VAL A N 1
ATOM 793 C CA . VAL A 1 94 ? 11.626 -2.058 -17.247 1.00 96.75 94 VAL A CA 1
ATOM 794 C C . VAL A 1 94 ? 12.980 -1.864 -17.922 1.00 96.75 94 VAL A C 1
ATOM 796 O O . VAL A 1 94 ? 13.084 -1.951 -19.144 1.00 96.75 94 VAL A O 1
ATOM 799 N N . PHE A 1 95 ? 14.029 -1.634 -17.137 1.00 95.50 95 PHE A N 1
ATOM 800 C CA . PHE A 1 95 ? 15.389 -1.515 -17.661 1.00 95.50 95 PHE A CA 1
ATOM 801 C C . PHE A 1 95 ? 15.993 -2.887 -17.959 1.00 95.50 95 PHE A C 1
ATOM 803 O O . PHE A 1 95 ? 16.015 -3.755 -17.092 1.00 95.50 95 PHE A O 1
ATOM 810 N N . GLN A 1 96 ? 16.547 -3.083 -19.155 1.00 94.88 96 GLN A N 1
ATOM 811 C CA . GLN A 1 96 ? 17.347 -4.267 -19.481 1.00 94.88 96 GLN A CA 1
ATOM 812 C C . GLN A 1 96 ? 18.849 -3.945 -19.407 1.00 94.88 96 GLN A C 1
ATOM 814 O O . GLN A 1 96 ? 19.241 -2.834 -19.762 1.00 94.88 96 GLN A O 1
ATOM 819 N N . PRO A 1 97 ? 19.703 -4.882 -18.945 1.00 95.50 97 PRO A N 1
ATOM 820 C CA . PRO A 1 97 ? 19.396 -6.270 -18.570 1.00 95.50 97 PRO A CA 1
ATOM 821 C C . PRO A 1 97 ? 18.939 -6.470 -17.109 1.00 95.50 97 PRO A C 1
ATOM 823 O O . PRO A 1 97 ? 18.622 -7.591 -16.729 1.00 95.50 97 PRO A O 1
ATOM 826 N N . CYS A 1 98 ? 18.921 -5.431 -16.269 1.00 96.44 98 CYS A N 1
ATOM 827 C CA . CYS A 1 98 ? 18.765 -5.587 -14.814 1.00 96.44 98 CYS A CA 1
ATOM 828 C C . CYS A 1 98 ? 17.331 -5.865 -14.317 1.00 96.44 98 CYS A C 1
ATOM 830 O O . CYS A 1 98 ? 17.162 -6.311 -13.189 1.00 96.44 98 CYS A O 1
ATOM 832 N N . GLY A 1 99 ? 16.303 -5.603 -15.124 1.00 95.75 99 GLY A N 1
ATOM 833 C CA . GLY A 1 99 ? 14.897 -5.877 -14.817 1.00 95.75 99 GLY A CA 1
ATOM 834 C C . GLY A 1 99 ? 14.210 -4.882 -13.871 1.00 95.75 99 GLY A C 1
ATOM 835 O O . GLY A 1 99 ? 13.066 -5.110 -13.485 1.00 95.75 99 GLY A O 1
ATOM 836 N N . HIS A 1 100 ? 14.858 -3.782 -13.478 1.00 95.50 100 HIS A N 1
ATOM 837 C CA . HIS A 1 100 ? 14.267 -2.824 -12.536 1.00 95.50 100 HIS A CA 1
ATOM 838 C C . HIS A 1 100 ? 13.165 -1.961 -13.182 1.00 95.50 100 HIS A C 1
ATOM 840 O O . HIS A 1 100 ? 13.354 -1.426 -14.274 1.00 95.50 100 HIS A O 1
ATOM 846 N N . LEU A 1 101 ? 12.040 -1.784 -12.474 1.00 95.50 101 LEU A N 1
ATOM 847 C CA . LEU A 1 101 ? 10.876 -0.977 -12.879 1.00 95.50 101 LEU A CA 1
ATOM 848 C C . LEU A 1 101 ? 10.789 0.312 -12.046 1.00 95.50 101 LEU A C 1
ATOM 850 O O . LEU A 1 101 ? 10.255 0.295 -10.937 1.00 95.50 101 LEU A O 1
ATOM 854 N N . TRP A 1 102 ? 11.368 1.413 -12.535 1.00 95.75 102 TRP A N 1
ATOM 855 C CA . TRP A 1 102 ? 11.605 2.617 -11.711 1.00 95.75 102 TRP A CA 1
ATOM 856 C C . TRP A 1 102 ? 11.036 3.927 -12.273 1.00 95.75 102 TRP A C 1
ATOM 858 O O . TRP A 1 102 ? 10.885 4.889 -11.515 1.00 95.75 102 TRP A O 1
ATOM 868 N N . ILE A 1 103 ? 10.737 3.996 -13.573 1.00 97.50 103 ILE A N 1
ATOM 869 C CA . ILE A 1 103 ? 10.324 5.237 -14.249 1.00 97.50 103 ILE A CA 1
ATOM 870 C C . ILE A 1 103 ? 9.029 5.047 -15.047 1.00 97.50 103 ILE A C 1
ATOM 872 O O . ILE A 1 103 ? 8.677 3.930 -15.441 1.00 97.50 103 ILE A O 1
ATOM 876 N N . CYS A 1 104 ? 8.297 6.140 -15.264 1.00 97.94 104 CYS A N 1
ATOM 877 C CA . CYS A 1 104 ? 7.157 6.180 -16.184 1.00 97.94 104 CYS A CA 1
ATOM 878 C C . CYS A 1 104 ? 7.638 6.317 -17.634 1.00 97.94 104 CYS A C 1
ATOM 880 O O . CYS A 1 104 ? 8.761 6.723 -17.866 1.00 97.94 104 CYS A O 1
ATOM 882 N N . GLU A 1 105 ? 6.763 6.095 -18.610 1.00 96.88 105 GLU A N 1
ATOM 883 C CA . GLU A 1 105 ? 7.096 6.174 -20.047 1.00 96.88 105 GLU A CA 1
ATOM 884 C C . GLU A 1 105 ? 7.520 7.566 -20.567 1.00 96.88 105 GLU A C 1
ATOM 886 O O . GLU A 1 105 ? 8.035 7.675 -21.673 1.00 96.88 105 GLU A O 1
ATOM 891 N N . ILE A 1 106 ? 7.288 8.632 -19.791 1.00 97.19 106 ILE A N 1
ATOM 892 C CA . ILE A 1 106 ? 7.551 10.028 -20.195 1.00 97.19 106 ILE A CA 1
ATOM 893 C C . ILE A 1 106 ? 8.858 10.577 -19.597 1.00 97.19 106 ILE A C 1
ATOM 895 O O . ILE A 1 106 ? 9.379 11.572 -20.094 1.00 97.19 106 ILE A O 1
ATOM 899 N N . CYS A 1 107 ? 9.353 9.982 -18.510 1.00 95.88 107 CYS A N 1
ATOM 900 C CA . CYS A 1 107 ? 10.578 10.408 -17.829 1.00 95.88 107 CYS A CA 1
ATOM 901 C C . CYS A 1 107 ? 11.668 9.393 -18.122 1.00 95.88 107 CYS A C 1
ATOM 903 O O . CYS A 1 107 ? 12.795 9.817 -18.437 1.00 95.88 107 CYS A O 1
#

InterPro domains:
  IPR013083 Zinc finger, RING/FYVE/PHD-type [G3DSA:3.30.40.10] (60-107)

Organism: Dreissena polymorpha (NCBI:txid45954)

Sequence (107 aa):
MVKPIPPSDELLFTEEVVGYIPNLQRPRMPRYVSSQIPVEFHDYRRCERKSRDEILLYFRIRNERNVRNIQRENASLRQLVLCRICLSRESRVVFQPCGHLWICEIC

pLDDT: mean 71.84, std 26.31, range [32.12, 98.06]

Radius of gyration: 25.5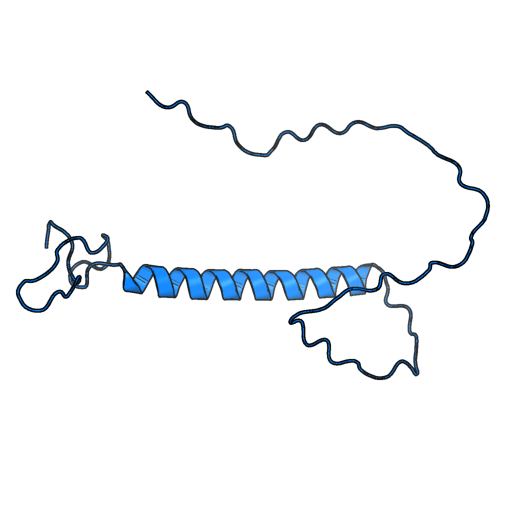7 Å; chains: 1; bounding box: 62×36×62 Å

Secondary structure (DSSP, 8-state):
--PPPPPS------------------PPPP-----S--------S------HHHHHHHHHHHHHHHHHHHHHHHHHHHHHHB-TTTSSSBP-EEPTTT--EEE-TT-